Protein AF-A0A178WSR9-F1 (afdb_monomer_lite)

Sequence (80 aa):
MRILLLRSLGGHPARTVIDHDHAAAEWLLSTGLAVAAPDAQAEPTGPARVEPETTTHDDAVTSPTTRSNRQSSRTATPGG

Secondary structure (DSSP, 8-state):
-EEEESS-BTTBPTT-EEE--HHHHHHHHHTTSEEEPPPS----------------------------------------

pLDDT: mean 72.18, std 19.91, range [43.91, 95.75]

Foldseek 3Di:
DWKAFCADDPNRGHRDIDDDDPVVVVVCVVVVRIGHDPDPPPDPPPPPPPPPDDDDDDDDDDDDDDDDDDDDDDDDDDDD

Radius of gyration: 27.7 Å; chains: 1; bounding box: 49×51×62 Å

Structure (mmCIF, N/CA/C/O backbone):
data_AF-A0A178WSR9-F1
#
_entry.id   AF-A0A178WSR9-F1
#
loop_
_atom_site.group_PDB
_atom_site.id
_atom_site.type_symbol
_atom_site.label_atom_id
_atom_site.label_alt_id
_atom_site.label_comp_id
_atom_site.label_asym_id
_atom_site.label_entity_id
_atom_site.label_seq_id
_atom_site.pdbx_PDB_ins_code
_atom_site.Cartn_x
_atom_site.Cartn_y
_atom_site.Cartn_z
_atom_site.occupancy
_atom_site.B_iso_or_equiv
_atom_site.auth_seq_id
_atom_site.auth_comp_id
_atom_site.auth_asym_id
_atom_site.auth_atom_id
_atom_site.pdbx_PDB_model_num
ATOM 1 N N . MET A 1 1 ? 10.365 -3.493 -0.149 1.00 88.75 1 MET A N 1
ATOM 2 C CA . MET A 1 1 ? 9.784 -2.931 1.097 1.00 88.75 1 MET A CA 1
ATOM 3 C C . MET A 1 1 ? 8.284 -3.081 1.009 1.00 88.75 1 MET A C 1
ATOM 5 O O . MET A 1 1 ? 7.690 -2.628 0.034 1.00 88.75 1 MET A O 1
ATOM 9 N N . ARG A 1 2 ? 7.673 -3.716 2.012 1.00 91.44 2 ARG A N 1
ATOM 10 C CA . ARG A 1 2 ? 6.242 -4.022 1.979 1.00 91.44 2 ARG A CA 1
ATOM 11 C C . ARG A 1 2 ? 5.429 -2.850 2.511 1.00 91.44 2 ARG A C 1
ATOM 13 O O . ARG A 1 2 ? 5.664 -2.358 3.613 1.00 91.44 2 ARG A O 1
ATOM 20 N N . ILE A 1 3 ? 4.456 -2.418 1.722 1.00 94.19 3 ILE A N 1
ATOM 21 C CA . ILE A 1 3 ? 3.549 -1.320 2.061 1.00 94.19 3 ILE A CA 1
ATOM 22 C C . ILE A 1 3 ? 2.103 -1.729 1.782 1.00 94.19 3 ILE A C 1
ATOM 24 O O . ILE A 1 3 ? 1.819 -2.442 0.820 1.00 94.19 3 ILE A O 1
ATOM 28 N N . LEU A 1 4 ? 1.181 -1.279 2.629 1.00 94.44 4 LEU A N 1
ATOM 29 C CA . LEU A 1 4 ? -0.260 -1.415 2.454 1.00 94.44 4 LEU A CA 1
ATOM 30 C C . LEU A 1 4 ? -0.803 -0.143 1.801 1.00 94.44 4 LEU A C 1
ATOM 32 O O . LEU A 1 4 ? -0.709 0.944 2.372 1.00 94.44 4 LEU A O 1
ATOM 36 N N . LEU A 1 5 ? -1.414 -0.277 0.628 1.00 95.00 5 LEU A N 1
ATOM 37 C CA . LEU A 1 5 ? -2.028 0.847 -0.072 1.00 95.00 5 LEU A CA 1
ATOM 38 C C . LEU A 1 5 ? -3.319 1.294 0.619 1.00 95.00 5 LEU A C 1
ATOM 40 O O . LEU A 1 5 ? -4.206 0.481 0.880 1.00 95.00 5 LEU A O 1
ATOM 44 N N . LEU A 1 6 ? -3.479 2.598 0.842 1.00 94.31 6 LEU A N 1
ATOM 45 C CA . LEU A 1 6 ? -4.723 3.163 1.380 1.00 94.31 6 LEU A CA 1
ATOM 46 C C . LEU A 1 6 ? -5.758 3.447 0.282 1.00 94.31 6 LEU A C 1
ATOM 48 O O . LEU A 1 6 ? -6.955 3.514 0.554 1.00 94.31 6 LEU A O 1
ATOM 52 N N . ARG A 1 7 ? -5.310 3.564 -0.973 1.00 92.50 7 ARG A N 1
ATOM 53 C CA . ARG A 1 7 ? -6.150 3.775 -2.160 1.00 92.50 7 ARG A CA 1
ATOM 54 C C . ARG A 1 7 ? -5.628 3.005 -3.365 1.00 92.50 7 ARG A C 1
ATOM 56 O O . ARG A 1 7 ? -4.470 2.605 -3.387 1.00 92.50 7 ARG A O 1
ATOM 63 N N . SER A 1 8 ? -6.472 2.834 -4.379 1.00 93.06 8 SER A N 1
ATOM 64 C CA . SER A 1 8 ? -6.068 2.173 -5.620 1.00 93.06 8 SER A CA 1
ATOM 65 C C . SER A 1 8 ? -5.001 2.992 -6.357 1.00 93.06 8 SER A C 1
ATOM 67 O O . SER A 1 8 ? -5.172 4.201 -6.558 1.00 93.06 8 SER A O 1
ATOM 69 N N . LEU A 1 9 ? -3.902 2.345 -6.746 1.00 89.38 9 LEU A N 1
ATOM 70 C CA . LEU A 1 9 ? -2.742 2.979 -7.375 1.00 89.38 9 LEU A CA 1
ATOM 71 C C . LEU A 1 9 ? -2.017 1.979 -8.286 1.00 89.38 9 LEU A C 1
ATOM 73 O O . LEU A 1 9 ? -1.818 0.831 -7.903 1.00 89.38 9 LEU A O 1
ATOM 77 N N . GLY A 1 10 ? -1.641 2.399 -9.500 1.00 86.50 10 GLY A N 1
ATOM 78 C CA . GLY A 1 10 ? -0.837 1.568 -10.411 1.00 86.50 10 GLY A CA 1
ATOM 79 C C . GLY A 1 10 ? -1.474 0.226 -10.799 1.00 86.50 10 GLY A C 1
ATOM 80 O O . GLY A 1 10 ? -0.760 -0.739 -11.021 1.00 86.50 10 GLY A O 1
ATOM 81 N N . GLY A 1 11 ? -2.809 0.138 -10.830 1.00 91.88 11 GLY A N 1
ATOM 82 C CA . GLY A 1 11 ? -3.529 -1.116 -11.096 1.00 91.88 11 GLY A CA 1
ATOM 83 C C . GLY A 1 11 ? -3.725 -2.015 -9.869 1.00 91.88 11 GLY A C 1
ATOM 84 O O . GLY A 1 11 ? -4.439 -3.012 -9.957 1.00 91.88 11 GLY A O 1
ATOM 85 N N . HIS A 1 12 ? -3.176 -1.647 -8.711 1.00 92.12 12 HIS A N 1
ATOM 86 C CA . HIS A 1 12 ? -3.439 -2.332 -7.451 1.00 92.12 12 HIS A CA 1
ATOM 87 C C . HIS A 1 12 ? -4.659 -1.727 -6.749 1.00 92.12 12 HIS A C 1
ATOM 89 O O . HIS A 1 12 ? -4.778 -0.498 -6.682 1.00 92.12 12 HIS A O 1
ATOM 95 N N . PRO A 1 13 ? -5.572 -2.552 -6.207 1.00 92.50 13 PRO A N 1
ATOM 96 C CA . PRO A 1 13 ? -6.704 -2.052 -5.445 1.00 92.50 13 PRO A CA 1
ATOM 97 C C . PRO A 1 13 ? -6.271 -1.540 -4.065 1.00 92.50 13 PRO A C 1
ATOM 99 O O . PRO A 1 13 ? -5.231 -1.928 -3.525 1.00 92.50 13 PRO A O 1
ATOM 102 N N . ALA A 1 14 ? -7.096 -0.679 -3.468 1.00 93.12 14 ALA A N 1
ATOM 103 C CA . ALA A 1 14 ? -6.923 -0.252 -2.081 1.00 93.12 14 ALA A CA 1
ATOM 104 C C . ALA A 1 14 ? -6.843 -1.455 -1.120 1.00 93.12 14 ALA A C 1
ATOM 106 O O . ALA A 1 14 ? -7.451 -2.498 -1.362 1.00 93.12 14 ALA A O 1
ATOM 107 N N . ARG A 1 15 ? -6.133 -1.282 -0.000 1.00 92.00 15 ARG A N 1
ATOM 108 C CA . ARG A 1 15 ? -5.885 -2.298 1.041 1.00 92.00 15 ARG A CA 1
ATOM 109 C C . ARG A 1 15 ? -5.085 -3.513 0.557 1.00 92.00 15 ARG A C 1
ATOM 111 O O . ARG A 1 15 ? -5.090 -4.552 1.210 1.00 92.00 15 ARG A O 1
ATOM 118 N N . THR A 1 16 ? -4.375 -3.374 -0.558 1.00 94.06 16 THR A N 1
ATOM 119 C CA . THR A 1 16 ? -3.438 -4.388 -1.050 1.00 94.06 16 THR A CA 1
ATOM 120 C C . THR A 1 16 ? -2.061 -4.148 -0.456 1.00 94.06 16 THR A C 1
ATOM 122 O O . THR A 1 16 ? -1.597 -3.007 -0.416 1.00 94.06 16 THR A O 1
ATOM 125 N N . VAL A 1 17 ? -1.404 -5.222 -0.020 1.00 93.31 17 VAL A N 1
ATOM 126 C CA . VAL A 1 17 ? 0.014 -5.188 0.345 1.00 93.31 17 VAL A CA 1
ATOM 127 C C . VAL A 1 17 ? 0.838 -5.477 -0.900 1.00 93.31 17 VAL A C 1
ATOM 129 O O . VAL A 1 17 ? 0.655 -6.517 -1.533 1.00 93.31 17 VAL A O 1
ATOM 132 N N . ILE A 1 18 ? 1.743 -4.567 -1.237 1.00 92.38 18 ILE A N 1
ATOM 133 C CA . ILE A 1 18 ? 2.672 -4.712 -2.359 1.00 92.38 18 ILE A CA 1
ATOM 134 C C . ILE A 1 18 ? 4.107 -4.570 -1.864 1.00 92.38 18 ILE A C 1
ATOM 136 O O . ILE A 1 18 ? 4.353 -3.911 -0.851 1.00 92.38 18 ILE A O 1
ATOM 140 N N . ASP A 1 19 ? 5.048 -5.195 -2.570 1.00 93.12 19 ASP A N 1
ATOM 141 C CA . ASP A 1 19 ? 6.468 -4.918 -2.373 1.00 93.12 19 ASP A CA 1
ATOM 142 C C . ASP A 1 19 ? 6.928 -3.861 -3.378 1.00 93.12 19 ASP A C 1
ATOM 144 O O . ASP A 1 19 ? 6.611 -3.944 -4.566 1.00 93.12 19 ASP A O 1
ATOM 148 N N . HIS A 1 20 ? 7.631 -2.848 -2.882 1.00 91.38 20 HIS A N 1
ATOM 149 C CA . HIS A 1 20 ? 8.135 -1.742 -3.681 1.00 91.38 20 HIS A CA 1
ATOM 150 C C . HIS A 1 20 ? 9.590 -1.421 -3.331 1.00 91.38 20 HIS A C 1
ATOM 152 O O . HIS A 1 20 ? 10.047 -1.683 -2.214 1.00 91.38 20 HIS A O 1
ATOM 158 N N . ASP A 1 21 ? 10.307 -0.805 -4.275 1.00 94.44 21 ASP A N 1
ATOM 159 C CA . ASP A 1 21 ? 11.607 -0.186 -4.001 1.00 94.44 21 ASP A CA 1
ATOM 160 C C . ASP A 1 21 ? 11.530 0.795 -2.817 1.00 94.44 21 ASP A C 1
ATOM 162 O O . ASP A 1 21 ? 10.512 1.464 -2.617 1.00 94.44 21 ASP A O 1
ATOM 166 N N . HIS A 1 22 ? 12.612 0.885 -2.044 1.00 92.62 22 HIS A N 1
ATOM 167 C CA . HIS A 1 22 ? 12.664 1.688 -0.826 1.00 92.62 22 HIS A CA 1
ATOM 168 C C . HIS A 1 22 ? 12.378 3.177 -1.083 1.00 92.62 22 HIS A C 1
ATOM 170 O O . HIS A 1 22 ? 11.568 3.765 -0.372 1.00 92.62 22 HIS A O 1
ATOM 176 N N . ALA A 1 23 ? 12.949 3.776 -2.134 1.00 95.00 23 ALA A N 1
ATOM 177 C CA . ALA A 1 23 ? 12.748 5.198 -2.424 1.00 95.00 23 ALA A CA 1
ATOM 178 C C . ALA A 1 23 ? 11.296 5.500 -2.829 1.00 95.00 23 ALA A C 1
ATOM 180 O O . ALA A 1 23 ? 10.708 6.500 -2.411 1.00 95.00 23 ALA A O 1
ATOM 181 N N . ALA A 1 24 ? 10.695 4.609 -3.618 1.00 92.81 24 ALA A N 1
ATOM 182 C CA . ALA A 1 24 ? 9.297 4.729 -4.014 1.00 92.81 24 ALA A CA 1
ATOM 183 C C . ALA A 1 24 ? 8.341 4.512 -2.829 1.00 92.81 24 ALA A C 1
ATOM 185 O O . ALA A 1 24 ? 7.347 5.229 -2.702 1.00 92.81 24 ALA A O 1
ATOM 186 N N . ALA A 1 25 ? 8.648 3.561 -1.943 1.00 93.75 25 ALA A N 1
ATOM 187 C CA . ALA A 1 25 ? 7.877 3.326 -0.728 1.00 93.75 25 ALA A CA 1
ATOM 188 C C . ALA A 1 25 ? 7.897 4.553 0.196 1.00 93.75 25 ALA A C 1
ATOM 190 O O . ALA A 1 25 ? 6.833 5.011 0.601 1.00 93.75 25 ALA A O 1
ATOM 191 N N . GLU A 1 26 ? 9.065 5.146 0.452 1.00 95.56 26 GLU A N 1
ATOM 192 C CA . GLU A 1 26 ? 9.203 6.359 1.275 1.00 95.56 26 GLU A CA 1
ATOM 193 C C . GLU A 1 26 ? 8.376 7.534 0.737 1.00 95.56 26 GLU A C 1
ATOM 195 O O . GLU A 1 26 ? 7.696 8.234 1.494 1.00 95.56 26 GLU A O 1
ATOM 200 N N . TRP A 1 27 ? 8.355 7.721 -0.585 1.00 95.50 27 TRP A N 1
ATOM 201 C CA . TRP A 1 27 ? 7.504 8.732 -1.210 1.00 95.50 27 TRP A CA 1
ATOM 202 C C . TRP A 1 27 ? 6.006 8.453 -0.983 1.00 95.50 27 TRP A C 1
ATOM 204 O O . TRP A 1 27 ? 5.244 9.364 -0.643 1.00 9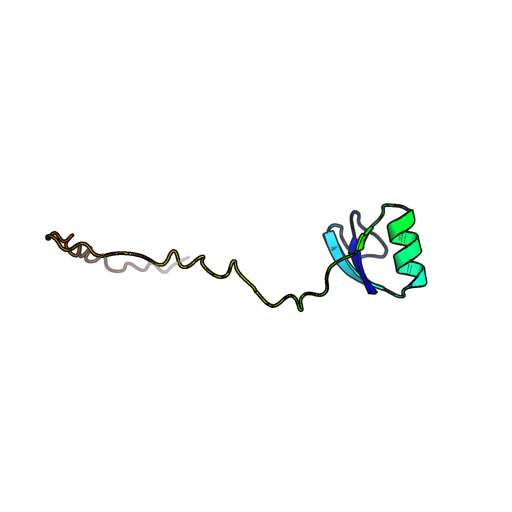5.50 27 TRP A O 1
ATOM 214 N N . LEU A 1 28 ? 5.568 7.196 -1.115 1.00 94.31 28 LEU A N 1
ATOM 215 C CA . LEU A 1 28 ? 4.173 6.793 -0.886 1.00 94.31 28 LEU A CA 1
ATOM 216 C C . LEU A 1 28 ? 3.744 6.933 0.584 1.00 94.31 28 LEU A C 1
ATOM 218 O O . LEU A 1 28 ? 2.595 7.292 0.856 1.00 94.31 28 LEU A O 1
ATOM 222 N N . LEU A 1 29 ? 4.656 6.679 1.523 1.00 94.38 29 LEU A N 1
ATOM 223 C CA . LEU A 1 29 ? 4.434 6.884 2.956 1.00 94.38 29 LEU A CA 1
ATOM 224 C C . LEU A 1 29 ? 4.324 8.378 3.283 1.00 94.38 29 LEU A C 1
ATOM 226 O O . LEU A 1 29 ? 3.363 8.804 3.921 1.00 94.38 29 LEU A O 1
ATOM 230 N N . SER A 1 30 ? 5.257 9.185 2.773 1.00 95.75 30 SER A N 1
ATOM 231 C CA . SER A 1 30 ? 5.308 10.635 3.010 1.00 95.75 30 SER A CA 1
ATOM 232 C C . SER A 1 30 ? 4.084 11.371 2.461 1.00 95.75 30 SER A C 1
ATOM 234 O O . SER A 1 30 ? 3.650 12.378 3.014 1.00 95.75 30 SER A O 1
ATOM 236 N N . THR A 1 31 ? 3.508 10.863 1.373 1.00 95.00 31 THR A N 1
ATOM 237 C CA . THR A 1 31 ? 2.294 11.416 0.752 1.00 95.00 31 THR A CA 1
ATOM 238 C C . THR A 1 31 ? 0.998 10.914 1.394 1.00 95.00 31 THR A C 1
ATOM 240 O O . THR A 1 31 ? -0.081 11.375 1.020 1.00 95.00 31 THR A O 1
ATOM 243 N N . GLY A 1 32 ? 1.073 9.975 2.343 1.00 94.81 32 GLY A N 1
ATOM 244 C CA . GLY A 1 32 ? -0.101 9.379 2.984 1.00 94.81 32 GLY A CA 1
ATOM 245 C C . GLY A 1 32 ? -0.928 8.492 2.047 1.00 94.81 32 GLY A C 1
ATOM 246 O O . GLY A 1 32 ? -2.124 8.306 2.266 1.00 94.81 32 GLY A O 1
ATOM 247 N N . LEU A 1 33 ? -0.323 7.963 0.978 1.00 93.69 33 LEU A N 1
ATOM 248 C CA . LEU A 1 33 ? -0.983 7.059 0.027 1.00 93.69 33 LEU A CA 1
ATOM 249 C C . LEU A 1 33 ? -0.876 5.586 0.446 1.00 93.69 33 LEU A C 1
ATOM 251 O O . LEU A 1 33 ? -1.682 4.756 0.008 1.00 93.69 33 LEU A O 1
ATOM 255 N N . ALA A 1 34 ? 0.098 5.262 1.292 1.00 95.25 34 ALA A N 1
ATOM 256 C CA . ALA A 1 34 ? 0.338 3.930 1.823 1.00 95.25 34 ALA A CA 1
ATOM 257 C C . ALA A 1 34 ? 0.795 3.992 3.288 1.00 95.25 34 ALA A C 1
ATOM 259 O O . ALA A 1 34 ? 1.153 5.054 3.794 1.00 95.25 34 ALA A O 1
ATOM 260 N N . VAL A 1 35 ? 0.807 2.839 3.956 1.00 94.62 35 VAL A N 1
ATOM 261 C CA . VAL A 1 35 ? 1.415 2.644 5.283 1.00 94.62 35 VAL A CA 1
ATOM 262 C C . VAL A 1 35 ? 2.391 1.474 5.241 1.00 94.62 35 VAL A C 1
ATOM 264 O O . VAL A 1 35 ? 2.230 0.565 4.427 1.00 94.62 35 VAL A O 1
ATOM 267 N N . ALA A 1 36 ? 3.408 1.477 6.104 1.00 93.12 36 ALA A N 1
ATOM 268 C CA . ALA A 1 36 ? 4.350 0.365 6.185 1.00 93.12 36 ALA A CA 1
ATOM 269 C C . ALA A 1 36 ? 3.603 -0.906 6.614 1.00 93.12 36 ALA A C 1
ATOM 271 O O . ALA A 1 36 ? 2.857 -0.893 7.596 1.00 93.12 36 ALA A O 1
ATOM 272 N N . ALA A 1 37 ? 3.774 -1.992 5.862 1.00 90.00 37 ALA A N 1
ATOM 273 C CA . ALA A 1 37 ? 3.205 -3.282 6.216 1.00 90.00 37 ALA A CA 1
ATOM 274 C C . ALA A 1 37 ? 4.279 -4.097 6.952 1.00 90.00 37 ALA A C 1
ATOM 276 O O . ALA A 1 37 ? 5.373 -4.261 6.407 1.00 90.00 37 ALA A O 1
ATOM 277 N N . PRO A 1 38 ? 4.004 -4.608 8.167 1.00 76.25 38 PRO A N 1
ATOM 278 C CA . PRO A 1 38 ? 4.935 -5.506 8.833 1.00 76.25 38 PRO A CA 1
ATOM 279 C C . PRO A 1 38 ? 5.104 -6.770 7.991 1.00 76.25 38 PRO A C 1
ATOM 281 O O . PRO A 1 38 ? 4.136 -7.280 7.416 1.00 76.25 38 PRO A O 1
ATOM 284 N N . ASP A 1 39 ? 6.332 -7.278 7.909 1.00 66.44 39 ASP A N 1
ATOM 285 C CA . ASP A 1 39 ? 6.563 -8.564 7.272 1.00 66.44 39 ASP A CA 1
ATOM 286 C C . ASP A 1 39 ? 5.780 -9.634 8.032 1.00 66.44 39 ASP A C 1
ATOM 288 O O . ASP A 1 39 ? 5.853 -9.728 9.258 1.00 66.44 39 ASP A O 1
ATOM 292 N N . ALA A 1 40 ? 5.014 -10.448 7.308 1.00 61.84 40 ALA A N 1
ATOM 293 C CA . ALA A 1 40 ? 4.207 -11.536 7.865 1.00 61.84 40 ALA A CA 1
ATOM 294 C C . ALA A 1 40 ? 5.071 -12.726 8.356 1.00 61.84 40 ALA A C 1
ATOM 296 O O . ALA A 1 40 ? 4.696 -13.885 8.213 1.00 61.84 40 ALA A O 1
ATOM 297 N N . GLN A 1 41 ? 6.245 -12.424 8.912 1.00 50.03 41 GLN A N 1
ATOM 298 C CA . GLN A 1 41 ? 7.119 -13.285 9.707 1.00 50.03 41 GLN A CA 1
ATOM 299 C C . GLN A 1 41 ? 7.084 -12.857 11.186 1.00 50.03 41 GLN A C 1
ATOM 301 O O . GLN A 1 41 ? 8.010 -13.118 11.943 1.00 50.03 41 GLN A O 1
ATOM 306 N N . ALA A 1 42 ? 6.006 -12.204 11.627 1.00 52.47 42 ALA A N 1
ATOM 307 C CA . ALA A 1 42 ? 5.634 -12.283 13.028 1.00 52.47 42 ALA A CA 1
ATOM 308 C C . ALA A 1 42 ? 5.075 -13.693 13.256 1.00 52.47 42 ALA A C 1
ATOM 310 O O . ALA A 1 42 ? 3.932 -13.984 12.895 1.00 52.47 42 ALA A O 1
ATOM 311 N N . GLU A 1 43 ? 5.909 -14.576 13.808 1.00 43.91 43 GLU A N 1
ATOM 312 C CA . GLU A 1 43 ? 5.438 -15.730 14.571 1.00 43.91 43 GLU A CA 1
ATOM 313 C C . GLU A 1 43 ? 4.196 -15.332 15.384 1.00 43.91 43 GLU A C 1
ATOM 315 O O . GLU A 1 43 ? 4.143 -14.221 15.929 1.00 43.91 43 GLU A O 1
ATOM 320 N N . PRO A 1 44 ? 3.195 -16.214 15.515 1.00 49.03 44 PRO A N 1
ATOM 321 C CA . PRO A 1 44 ? 2.144 -16.011 16.483 1.00 49.03 44 PRO A CA 1
ATOM 322 C C . PRO A 1 44 ? 2.752 -16.234 17.871 1.00 49.03 44 PRO A C 1
ATOM 324 O O . PRO A 1 44 ? 2.494 -17.249 18.514 1.00 49.03 44 PRO A O 1
ATOM 327 N N . THR A 1 45 ? 3.499 -15.259 18.388 1.00 54.81 45 THR A N 1
ATOM 328 C CA . THR A 1 45 ? 3.571 -15.052 19.832 1.00 54.81 45 THR A CA 1
ATOM 329 C C . THR A 1 45 ? 2.196 -14.532 20.226 1.00 54.81 45 THR A C 1
ATOM 331 O O . THR A 1 45 ? 1.982 -13.346 20.479 1.00 54.81 45 THR A O 1
ATOM 334 N N . GLY A 1 46 ? 1.216 -15.444 20.209 1.00 51.81 46 GLY A N 1
ATOM 335 C CA . GLY A 1 46 ? -0.003 -15.285 20.974 1.00 51.81 46 GLY A CA 1
ATOM 336 C C . GLY A 1 46 ? 0.387 -14.908 22.400 1.00 51.81 46 GLY A C 1
ATOM 337 O O . GLY A 1 46 ? 1.519 -15.183 22.811 1.00 51.81 46 GLY A O 1
ATOM 338 N N . PRO A 1 47 ? -0.501 -14.250 23.158 1.00 53.34 47 PRO A N 1
ATOM 339 C CA . PRO A 1 47 ? -0.197 -13.947 24.543 1.00 53.34 47 PRO A CA 1
ATOM 340 C C . PRO A 1 47 ? 0.233 -15.259 25.192 1.00 53.34 47 PRO A C 1
ATOM 342 O O . PRO A 1 47 ? -0.564 -16.199 25.254 1.00 53.34 47 PRO A O 1
ATOM 345 N N . ALA A 1 48 ? 1.509 -15.349 25.584 1.00 55.38 48 ALA A N 1
ATOM 346 C CA . ALA A 1 48 ? 1.971 -16.402 26.458 1.00 55.38 48 ALA A CA 1
ATOM 347 C C . ALA A 1 48 ? 1.018 -16.320 27.638 1.00 55.38 48 ALA A C 1
ATOM 349 O O . ALA A 1 48 ? 0.978 -15.315 28.352 1.00 55.38 48 ALA A O 1
ATOM 350 N N . ARG A 1 49 ? 0.123 -17.307 27.686 1.00 48.56 49 ARG A N 1
ATOM 351 C CA . ARG A 1 49 ? -0.877 -17.494 28.716 1.00 48.56 49 ARG A CA 1
ATOM 352 C C . ARG A 1 49 ? -0.166 -17.208 30.022 1.00 48.56 49 ARG A C 1
ATOM 354 O O . ARG A 1 49 ? 0.772 -17.918 30.361 1.00 48.56 49 ARG A O 1
ATOM 361 N N . VAL A 1 50 ? -0.568 -16.127 30.682 1.00 55.38 50 VAL A N 1
ATOM 362 C CA . VAL A 1 50 ? -0.154 -15.855 32.050 1.00 55.38 50 VAL A CA 1
ATOM 363 C C . VAL A 1 50 ? -0.498 -17.141 32.795 1.00 55.38 50 VAL A C 1
ATOM 365 O O . VAL A 1 50 ? -1.669 -17.516 32.837 1.00 55.38 50 VAL A O 1
ATOM 368 N N . GLU A 1 51 ? 0.503 -17.897 33.237 1.00 51.00 51 GLU A N 1
ATOM 369 C CA . GLU A 1 51 ? 0.307 -18.882 34.289 1.00 51.00 51 GLU A CA 1
ATOM 370 C C . GLU A 1 51 ? 0.229 -18.064 35.575 1.00 51.00 51 GLU A C 1
ATOM 372 O O . GLU A 1 51 ? 1.255 -17.561 36.033 1.00 51.00 51 GLU A O 1
ATOM 377 N N . PRO A 1 52 ? -0.958 -17.851 36.168 1.00 52.94 52 PRO A N 1
ATOM 378 C CA . PRO A 1 52 ? -0.996 -17.624 37.591 1.00 52.94 52 PRO A CA 1
ATOM 379 C C . PRO A 1 52 ? -0.643 -18.961 38.241 1.00 52.94 52 PRO A C 1
ATOM 381 O O . PRO A 1 52 ? -1.457 -19.882 38.307 1.00 52.94 52 PRO A O 1
ATOM 384 N N . GLU A 1 53 ? 0.595 -19.073 38.709 1.00 51.47 53 GLU A N 1
ATOM 385 C CA . GLU A 1 53 ? 0.900 -19.972 39.810 1.00 51.47 53 GLU A CA 1
ATOM 386 C C . GLU A 1 53 ? -0.070 -19.643 40.953 1.00 51.47 53 GLU A C 1
ATOM 388 O O . GLU A 1 53 ? -0.151 -18.485 41.362 1.00 51.47 53 GLU A O 1
ATOM 393 N N . THR A 1 54 ? -0.829 -20.637 41.431 1.00 54.97 54 THR A N 1
ATOM 394 C CA . THR A 1 54 ? -1.047 -20.988 42.854 1.00 54.97 54 THR A CA 1
ATOM 395 C C . THR A 1 54 ? -2.416 -21.645 43.133 1.00 54.97 54 THR A C 1
ATOM 397 O O . THR A 1 54 ? -3.474 -21.089 42.869 1.00 54.97 54 THR A O 1
ATOM 400 N N . THR A 1 55 ? -2.334 -22.812 43.789 1.00 50.91 55 THR A N 1
ATOM 401 C CA . THR A 1 55 ? -3.222 -23.287 44.875 1.00 50.91 55 THR A CA 1
ATOM 402 C C . THR A 1 55 ? -4.551 -23.995 44.544 1.00 50.91 55 THR A C 1
ATOM 404 O O . THR A 1 55 ? -5.570 -23.386 44.253 1.00 50.91 55 THR A O 1
ATOM 407 N N . THR A 1 56 ? -4.519 -25.321 44.728 1.00 56.00 56 THR A N 1
ATOM 408 C CA . THR A 1 56 ? -5.480 -26.199 45.439 1.00 56.00 56 THR A CA 1
ATOM 409 C C . THR A 1 56 ? -6.932 -25.738 45.673 1.00 56.00 56 THR A C 1
ATOM 411 O O . THR A 1 56 ? -7.180 -24.907 46.546 1.00 56.00 56 THR A O 1
ATOM 414 N N . HIS A 1 57 ? -7.881 -26.453 45.051 1.00 56.12 57 HIS A N 1
ATOM 415 C CA . HIS A 1 57 ? -9.160 -26.970 45.604 1.00 56.12 57 HIS A CA 1
ATOM 416 C C . HIS A 1 57 ? -9.744 -27.919 44.536 1.00 56.12 57 HIS A C 1
ATOM 418 O O . HIS A 1 57 ? -9.882 -27.520 43.385 1.00 56.12 57 HIS A O 1
ATOM 424 N N . ASP A 1 58 ? -9.813 -29.238 44.722 1.00 57.34 58 ASP A N 1
ATOM 425 C CA . ASP A 1 58 ? -10.771 -30.010 45.534 1.00 57.34 58 ASP A CA 1
ATOM 426 C C . ASP A 1 58 ? -12.222 -29.500 45.489 1.00 57.34 58 ASP A C 1
ATOM 428 O O . ASP A 1 58 ? -12.530 -28.411 45.966 1.00 57.34 58 ASP A O 1
ATOM 432 N N . ASP A 1 59 ? -13.066 -30.352 44.902 1.00 48.31 59 ASP A N 1
ATOM 433 C CA . ASP A 1 59 ? -14.455 -30.661 45.261 1.00 48.31 59 ASP A CA 1
ATOM 434 C C . ASP A 1 59 ? -15.484 -30.638 44.107 1.00 48.31 59 ASP A C 1
ATOM 436 O O . ASP A 1 59 ? -15.708 -29.655 43.405 1.00 48.31 59 ASP A O 1
ATOM 440 N N . ALA A 1 60 ? -16.098 -31.815 43.977 1.00 52.38 60 ALA A N 1
ATOM 441 C CA . ALA A 1 60 ? -17.436 -32.151 43.502 1.00 52.38 60 ALA A CA 1
ATOM 442 C C . ALA A 1 60 ? -17.938 -31.814 42.074 1.00 52.38 60 ALA A C 1
ATOM 444 O O . ALA A 1 60 ? -18.320 -30.704 41.728 1.00 52.38 60 ALA A O 1
ATOM 445 N N . VAL A 1 61 ? -18.100 -32.909 41.310 1.00 51.16 61 VAL A N 1
ATOM 446 C CA . VAL A 1 61 ? -19.328 -33.373 40.618 1.00 51.16 61 VAL A CA 1
ATOM 447 C C . VAL A 1 61 ? -20.196 -32.314 39.908 1.00 51.16 61 VAL A C 1
ATOM 449 O O . VAL A 1 61 ? -20.880 -31.528 40.548 1.00 51.16 61 VAL A O 1
ATOM 452 N N . THR A 1 62 ? -20.341 -32.420 38.577 1.00 55.91 62 THR A N 1
ATOM 453 C CA . THR A 1 62 ? -21.579 -32.858 37.870 1.00 55.91 62 THR A CA 1
ATOM 454 C C . THR A 1 62 ? -21.443 -32.637 36.351 1.00 55.91 62 TH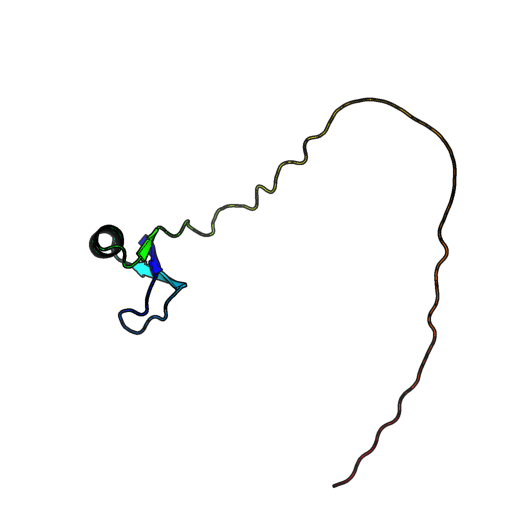R A C 1
ATOM 456 O O . THR A 1 62 ? -20.954 -31.615 35.883 1.00 55.91 62 THR A O 1
ATOM 459 N N . SER A 1 63 ? -21.885 -33.633 35.580 1.00 53.84 63 SER A N 1
ATOM 460 C CA . SER A 1 63 ? -21.922 -33.726 34.111 1.00 53.84 63 SER A CA 1
ATOM 461 C C . SER A 1 63 ? -22.776 -32.655 33.404 1.00 53.84 63 SER A C 1
ATOM 463 O O . SER A 1 63 ? -23.655 -32.052 34.017 1.00 53.84 63 SER A O 1
ATOM 465 N N . PRO A 1 64 ? -22.666 -32.553 32.062 1.00 54.81 64 PRO A N 1
ATOM 466 C CA . PRO A 1 64 ? -23.883 -32.801 31.285 1.00 54.81 64 PRO A CA 1
ATOM 467 C C . PRO A 1 64 ? -23.694 -33.727 30.069 1.00 54.81 64 PRO A C 1
ATOM 469 O O . PRO A 1 64 ? -22.992 -33.438 29.105 1.00 54.81 64 PRO A O 1
ATOM 472 N N . THR A 1 65 ? -24.402 -34.851 30.167 1.00 52.88 65 THR A N 1
ATOM 473 C CA . THR A 1 65 ? -25.164 -35.603 29.162 1.00 52.88 65 THR A CA 1
ATOM 474 C C . THR A 1 65 ? -25.049 -35.212 27.682 1.00 52.88 65 THR A C 1
ATOM 476 O O . THR A 1 65 ? -25.555 -34.194 27.215 1.00 52.88 65 THR A O 1
ATOM 479 N N . THR A 1 66 ? -24.540 -36.182 26.925 1.00 54.47 66 THR A N 1
ATOM 480 C CA .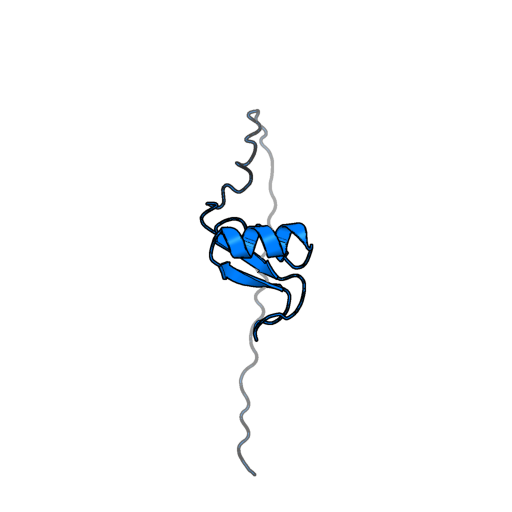 THR A 1 66 ? -24.697 -36.432 25.490 1.00 54.47 66 THR A CA 1
ATOM 481 C C . THR A 1 66 ? -26.147 -36.262 25.014 1.00 54.47 66 THR A C 1
ATOM 483 O O . THR A 1 66 ? -26.995 -37.110 25.296 1.00 54.47 66 THR A O 1
ATOM 486 N N . ARG A 1 67 ? -26.450 -35.235 24.207 1.00 54.22 67 ARG A N 1
ATOM 487 C CA . ARG A 1 67 ? -27.690 -35.215 23.411 1.00 54.22 67 ARG A CA 1
ATOM 488 C C . ARG A 1 67 ? -27.409 -35.663 21.985 1.00 54.22 67 ARG A C 1
ATOM 490 O O . ARG A 1 67 ? -27.088 -34.883 21.096 1.00 54.22 67 ARG A O 1
ATOM 497 N N . SER A 1 68 ? -27.579 -36.967 21.810 1.00 49.44 68 SER A N 1
ATOM 498 C CA . SER A 1 68 ? -27.850 -37.628 20.541 1.00 49.44 68 SER A CA 1
ATOM 499 C C . SER A 1 68 ? -28.993 -36.901 19.817 1.00 49.44 68 SER A C 1
ATOM 501 O O . SER A 1 68 ? -30.110 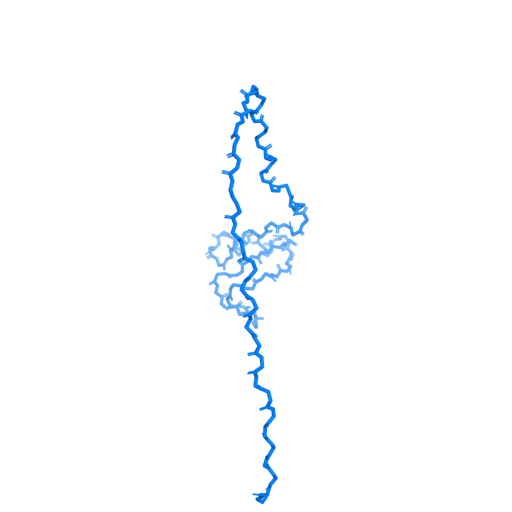-36.863 20.334 1.00 49.44 68 SER A O 1
ATOM 503 N N . ASN A 1 69 ? -28.740 -36.321 18.640 1.00 50.16 69 ASN A N 1
ATOM 504 C CA . ASN A 1 69 ? -29.812 -35.977 17.708 1.00 50.16 69 ASN A CA 1
ATOM 505 C C . ASN A 1 69 ? -29.667 -36.832 16.451 1.00 50.16 69 ASN A C 1
ATOM 507 O O . ASN A 1 69 ? -28.905 -36.542 15.530 1.00 50.16 69 ASN A O 1
ATOM 511 N N . ARG A 1 70 ? -30.390 -37.950 16.500 1.00 51.22 70 ARG A N 1
ATOM 512 C CA . ARG A 1 70 ? -30.656 -38.872 15.405 1.00 51.22 70 ARG A CA 1
ATOM 513 C C . ARG A 1 70 ? -31.303 -38.156 14.218 1.00 51.22 70 ARG A C 1
ATOM 515 O O . ARG A 1 70 ? -32.259 -37.415 14.386 1.00 51.22 70 ARG A O 1
ATOM 522 N N . GLN A 1 71 ? -30.826 -38.551 13.040 1.00 56.91 71 GLN A N 1
ATOM 523 C CA . GLN A 1 71 ? -31.597 -38.933 11.850 1.00 56.91 71 GLN A CA 1
ATOM 524 C C . GLN A 1 71 ? -32.614 -37.944 11.260 1.00 56.91 71 GLN A C 1
ATOM 526 O O . GLN A 1 71 ? -33.689 -37.724 11.803 1.00 56.91 71 GLN A O 1
ATOM 531 N N . SER A 1 72 ? -32.352 -37.569 10.007 1.00 54.38 72 SER A N 1
ATOM 532 C CA . SER A 1 72 ? -33.276 -37.715 8.863 1.00 54.38 72 SER A CA 1
ATOM 533 C C . SER A 1 72 ? -32.413 -37.631 7.592 1.00 54.38 72 SER A C 1
ATOM 535 O O . SER A 1 72 ? -31.783 -36.613 7.345 1.00 54.38 72 SER A O 1
ATOM 537 N N . SER A 1 73 ? -32.011 -38.745 6.975 1.00 53.00 73 SER A N 1
ATOM 538 C CA . SER A 1 73 ? -32.715 -39.519 5.935 1.00 53.00 73 SER A CA 1
ATOM 539 C C . SER A 1 73 ? -33.171 -38.701 4.713 1.00 53.00 73 SER A C 1
ATOM 541 O O . SER A 1 73 ? -34.193 -38.033 4.738 1.00 53.00 73 SER A O 1
ATOM 543 N N . ARG A 1 74 ? -32.357 -38.831 3.654 1.00 57.91 74 ARG A N 1
ATOM 544 C CA . ARG A 1 74 ? -32.548 -38.610 2.203 1.00 57.91 74 ARG A CA 1
ATOM 545 C C . ARG A 1 74 ? -33.968 -3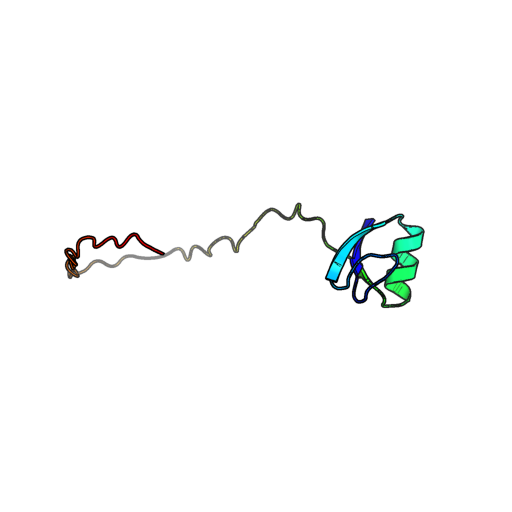8.337 1.680 1.00 57.91 74 ARG A C 1
ATOM 547 O O . ARG A 1 74 ? -34.875 -39.120 1.936 1.00 57.91 74 ARG A O 1
ATOM 554 N N . THR A 1 75 ? -34.073 -37.437 0.696 1.00 60.88 75 THR A N 1
ATOM 555 C CA . THR A 1 75 ? -34.898 -37.656 -0.514 1.00 60.88 75 THR A CA 1
ATOM 556 C C . THR A 1 75 ? -34.274 -36.929 -1.716 1.00 60.88 75 THR A C 1
ATOM 558 O O . THR A 1 75 ? -33.853 -35.784 -1.597 1.00 60.88 75 THR A O 1
ATOM 561 N N . ALA A 1 76 ? -34.156 -37.631 -2.845 1.00 56.94 76 ALA A N 1
ATOM 562 C CA . ALA A 1 76 ? -33.686 -37.134 -4.136 1.00 56.94 76 ALA A CA 1
ATOM 563 C C . ALA A 1 76 ? -34.886 -36.799 -5.037 1.00 56.94 76 ALA A C 1
ATOM 565 O O . ALA A 1 76 ? -35.893 -37.501 -4.960 1.00 56.94 76 ALA A O 1
ATOM 566 N N . THR A 1 77 ? -34.738 -35.832 -5.947 1.00 60.81 77 THR A N 1
ATOM 567 C CA . THR A 1 77 ? -35.659 -35.645 -7.081 1.00 60.81 77 THR A CA 1
ATOM 568 C C . THR A 1 77 ? -34.854 -35.330 -8.347 1.00 60.81 77 THR A C 1
ATOM 570 O O . THR A 1 77 ? -34.127 -34.337 -8.351 1.00 60.81 77 THR A O 1
ATOM 573 N N . PRO A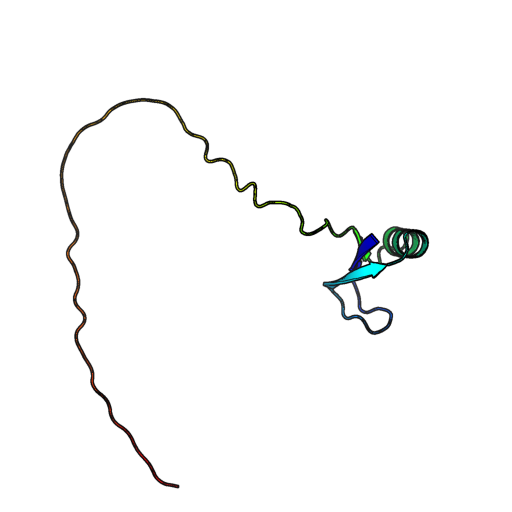 1 78 ? -34.938 -36.148 -9.413 1.00 57.97 78 PRO A N 1
ATOM 574 C CA . PRO A 1 78 ? -34.496 -35.780 -10.753 1.00 57.97 78 PRO A CA 1
ATOM 575 C C . PRO A 1 78 ? -35.667 -35.194 -11.564 1.00 57.97 78 PRO A C 1
ATOM 577 O O . PRO A 1 78 ? -36.818 -35.562 -11.334 1.00 57.97 78 PRO A O 1
ATOM 580 N N . GLY A 1 79 ? -35.366 -34.366 -12.567 1.00 46.28 79 GLY A N 1
ATOM 581 C CA . GLY A 1 79 ? -36.248 -34.176 -13.725 1.00 46.28 79 GLY A CA 1
ATOM 582 C C . GLY A 1 79 ? -36.629 -32.732 -14.043 1.00 46.28 79 GLY A C 1
ATOM 583 O O . GLY A 1 79 ? -37.472 -32.145 -13.369 1.00 46.28 79 GLY A O 1
ATOM 584 N N . GLY A 1 80 ? -36.040 -32.227 -15.126 1.00 44.41 80 GLY A N 1
ATOM 585 C CA . GLY A 1 80 ? -36.431 -31.047 -15.891 1.00 44.41 80 GLY A CA 1
ATOM 586 C C . GLY A 1 80 ? -35.678 -31.062 -17.209 1.00 44.41 80 GLY A C 1
ATOM 587 O O . GLY A 1 80 ? -34.438 -30.935 -17.134 1.00 44.41 80 GLY A O 1
#